Protein AF-A0A914DX89-F1 (afdb_monomer)

Secondary structure (DSSP, 8-state):
----------PPPP------TT--HHHHHHH-HHHHHHHHHHS-PPP-TT---SSSSHHHHHHHHHHS---SSTTGGGSS-GGGS--HHHHHHHTT---EE--SSTT---EE-

Solvent-accessible surface area (backbone atoms only — not comparable to full-atom values): 7644 Å² total; per-residue (Å²): 136,84,81,77,83,73,87,63,85,73,77,76,79,91,83,85,87,84,85,74,82,95,66,48,75,72,50,43,58,72,78,37,45,69,59,53,52,47,42,39,70,76,66,62,52,79,83,74,79,88,74,71,79,79,46,80,68,63,64,46,36,51,43,30,68,43,36,72,44,81,76,88,48,89,70,72,70,78,78,68,63,67,90,82,50,63,37,52,60,55,57,43,35,77,73,72,43,82,36,76,55,82,62,94,55,100,79,56,72,71,52,77,94

Radius of gyration: 18.28 Å; Cα contacts (8 Å, |Δi|>4): 72; chains: 1; bounding box: 41×55×40 Å

Organism: NCBI:txid290746

Structure (mmCIF, N/CA/C/O backbone):
data_AF-A0A914DX89-F1
#
_entry.id   AF-A0A914DX89-F1
#
loop_
_atom_site.group_PDB
_atom_site.id
_atom_site.type_symbol
_atom_site.label_atom_id
_atom_site.label_alt_id
_atom_site.label_comp_id
_atom_site.label_asym_id
_atom_site.label_entity_id
_atom_site.label_seq_id
_atom_site.pdbx_PDB_ins_code
_atom_site.Cartn_x
_atom_site.Cartn_y
_atom_site.Cartn_z
_atom_site.occupancy
_atom_site.B_iso_or_equiv
_atom_site.auth_seq_id
_atom_site.auth_comp_id
_atom_site.auth_asym_id
_atom_site.auth_atom_id
_atom_site.pdbx_PDB_model_num
ATOM 1 N N . MET A 1 1 ? -17.507 -42.247 4.219 1.00 35.03 1 MET A N 1
ATOM 2 C CA . MET A 1 1 ? -17.898 -41.047 4.984 1.00 35.03 1 MET A CA 1
ATOM 3 C C . MET A 1 1 ? -17.889 -39.885 4.019 1.00 35.03 1 MET A C 1
ATOM 5 O O . MET A 1 1 ? -16.831 -39.470 3.568 1.00 35.03 1 MET A O 1
ATOM 9 N N . GLU A 1 2 ? -19.081 -39.493 3.596 1.00 36.00 2 GLU A N 1
ATOM 10 C CA . GLU A 1 2 ? -19.330 -38.434 2.627 1.00 36.00 2 GLU A CA 1
ATOM 11 C C . GLU A 1 2 ? -19.203 -37.090 3.350 1.00 36.00 2 GLU A C 1
ATOM 13 O O . GLU A 1 2 ? -19.932 -36.819 4.303 1.00 36.00 2 GLU A O 1
ATOM 18 N N . PHE A 1 3 ? -18.217 -36.280 2.960 1.00 43.34 3 PHE A N 1
ATOM 19 C CA . PHE A 1 3 ? -18.106 -34.915 3.457 1.00 43.34 3 PHE A CA 1
ATOM 20 C C . PHE A 1 3 ? -19.275 -34.117 2.885 1.00 43.34 3 PHE A C 1
ATOM 22 O O . PHE A 1 3 ? -19.366 -33.918 1.673 1.00 43.34 3 PHE A O 1
ATOM 29 N N . ALA A 1 4 ? -20.180 -33.697 3.768 1.00 45.47 4 ALA A N 1
ATOM 30 C CA . ALA A 1 4 ? -21.314 -32.856 3.433 1.00 45.47 4 ALA A CA 1
ATOM 31 C C . ALA A 1 4 ? -20.853 -31.648 2.604 1.00 45.47 4 ALA A C 1
ATOM 33 O O . ALA A 1 4 ? -20.049 -30.827 3.056 1.00 45.47 4 ALA A O 1
ATOM 34 N N . LYS A 1 5 ? -21.380 -31.539 1.381 1.00 47.34 5 LYS A N 1
ATOM 35 C CA . LYS A 1 5 ? -21.323 -30.323 0.569 1.00 47.34 5 LYS A CA 1
ATOM 36 C C . LYS A 1 5 ? -22.156 -29.254 1.273 1.00 47.34 5 LYS A C 1
ATOM 38 O O . LYS A 1 5 ? -23.342 -29.095 1.001 1.00 47.34 5 LYS A O 1
ATOM 43 N N . ASN A 1 6 ? -21.542 -28.546 2.214 1.00 43.38 6 ASN A N 1
ATOM 44 C CA . ASN A 1 6 ? -22.143 -27.359 2.794 1.00 43.38 6 ASN A CA 1
ATOM 45 C C . ASN A 1 6 ? -22.227 -26.284 1.704 1.00 43.38 6 ASN A C 1
ATOM 47 O O . ASN A 1 6 ? -21.221 -25.682 1.327 1.00 43.38 6 ASN A O 1
ATOM 51 N N . ASN A 1 7 ? -23.443 -26.069 1.200 1.00 47.25 7 ASN A N 1
ATOM 52 C CA . ASN A 1 7 ? -23.829 -24.989 0.294 1.00 47.25 7 ASN A CA 1
ATOM 53 C C . ASN A 1 7 ? -23.778 -23.629 1.011 1.00 47.25 7 ASN A C 1
ATOM 55 O O . ASN A 1 7 ? -24.796 -22.967 1.195 1.00 47.25 7 ASN A O 1
ATOM 59 N N . PHE A 1 8 ? -22.588 -23.194 1.416 1.00 56.44 8 PHE A N 1
ATOM 60 C CA . PHE A 1 8 ? -22.336 -21.776 1.623 1.00 56.44 8 PHE A CA 1
ATOM 61 C C . PHE A 1 8 ? -21.870 -21.221 0.282 1.00 56.44 8 PHE A C 1
ATOM 63 O O . PHE A 1 8 ? -20.781 -21.558 -0.183 1.00 56.44 8 PHE A O 1
ATOM 70 N N . THR A 1 9 ? -22.667 -20.361 -0.351 1.00 59.97 9 THR A N 1
ATOM 71 C CA . THR A 1 9 ? -22.122 -19.416 -1.331 1.00 59.97 9 THR A CA 1
ATOM 72 C C . THR A 1 9 ? -21.163 -18.518 -0.558 1.00 59.97 9 THR A C 1
ATOM 74 O O . THR A 1 9 ? -21.576 -17.552 0.082 1.00 59.97 9 THR A O 1
ATOM 77 N N . LYS A 1 10 ? -19.897 -18.933 -0.485 1.00 67.00 10 LYS A N 1
ATOM 78 C CA . LYS A 1 10 ? -18.864 -18.277 0.309 1.00 67.00 10 LYS A CA 1
ATOM 79 C C . LYS A 1 10 ? -18.666 -16.874 -0.257 1.00 67.00 10 LYS A C 1
ATOM 81 O O . LYS A 1 10 ? -18.061 -16.720 -1.312 1.00 67.00 10 LYS A O 1
ATOM 86 N N . HIS A 1 11 ? -19.218 -15.875 0.425 1.00 79.62 11 HIS A N 1
ATOM 87 C CA . HIS A 1 11 ? -19.004 -14.477 0.082 1.00 79.62 11 HIS A CA 1
ATOM 88 C C . HIS A 1 11 ? -17.498 -14.199 0.125 1.00 79.62 11 HIS A C 1
ATOM 90 O O . HIS A 1 11 ? -16.839 -14.479 1.131 1.00 79.62 11 HIS A O 1
ATOM 96 N N . LEU A 1 12 ? -16.946 -13.702 -0.980 1.00 86.06 12 LEU A N 1
ATOM 97 C CA . LEU A 1 12 ? -15.548 -13.292 -1.048 1.00 86.06 12 LEU A CA 1
ATOM 98 C C . LEU A 1 12 ? -15.366 -12.022 -0.199 1.00 86.06 12 LEU A C 1
ATOM 100 O O . LEU A 1 12 ? -16.215 -11.140 -0.272 1.00 86.06 12 LEU A O 1
ATOM 104 N N . PRO A 1 13 ? -14.334 -11.913 0.652 1.00 91.62 13 PRO A N 1
ATOM 105 C CA . PRO A 1 13 ? -14.149 -10.725 1.485 1.00 91.62 13 PRO A CA 1
ATOM 106 C C . PRO A 1 13 ? -13.772 -9.515 0.630 1.00 91.62 13 PRO A C 1
ATOM 108 O O . PRO A 1 13 ? -12.887 -9.642 -0.208 1.00 91.62 13 PRO A O 1
ATOM 111 N N . ASP A 1 14 ? -14.367 -8.349 0.870 1.00 92.75 14 ASP A N 1
ATOM 112 C CA . ASP A 1 14 ? -13.942 -7.117 0.201 1.00 92.75 14 ASP A CA 1
ATOM 113 C C . ASP A 1 14 ? -12.514 -6.742 0.624 1.00 92.75 14 ASP A C 1
ATOM 115 O O . ASP A 1 14 ? -12.170 -6.760 1.810 1.00 92.75 14 ASP A O 1
ATOM 119 N N . VAL A 1 15 ? -11.668 -6.416 -0.355 1.00 93.38 15 VAL A N 1
ATOM 120 C CA . VAL A 1 15 ? -10.255 -6.089 -0.133 1.00 93.38 15 VAL A CA 1
ATOM 121 C C . VAL A 1 15 ? -10.008 -4.635 -0.505 1.00 93.38 15 VAL A C 1
ATOM 123 O O . VAL A 1 15 ? -10.246 -4.220 -1.637 1.00 93.38 15 VAL A O 1
ATOM 126 N N . HIS A 1 16 ? -9.484 -3.866 0.449 1.00 92.62 16 HIS A N 1
ATOM 127 C CA . HIS A 1 16 ? -9.092 -2.477 0.241 1.00 92.62 16 HIS A CA 1
ATOM 128 C C . HIS A 1 16 ? -7.585 -2.324 0.410 1.00 92.62 16 HIS A C 1
ATOM 130 O O . HIS A 1 16 ? -7.027 -2.662 1.455 1.00 92.62 16 HIS A O 1
ATOM 136 N N . ILE A 1 17 ? -6.937 -1.774 -0.614 1.00 92.19 17 ILE A N 1
ATOM 137 C CA . ILE A 1 17 ? -5.519 -1.426 -0.595 1.00 92.19 17 ILE A CA 1
ATOM 138 C C . ILE A 1 17 ? -5.430 0.097 -0.558 1.00 92.19 17 ILE A C 1
ATOM 140 O O . ILE A 1 17 ? -5.874 0.771 -1.483 1.00 92.19 17 ILE A O 1
ATOM 144 N N . LEU A 1 18 ? -4.868 0.634 0.524 1.00 90.81 18 LEU A N 1
ATOM 145 C CA . LEU A 1 18 ? -4.635 2.066 0.695 1.00 90.81 18 LEU A CA 1
ATOM 146 C C . LEU A 1 18 ? -3.134 2.331 0.622 1.00 90.81 18 LEU A C 1
ATOM 148 O O . LEU A 1 18 ? -2.369 1.807 1.434 1.00 90.81 18 LEU A O 1
ATOM 152 N N . ILE A 1 19 ? -2.721 3.143 -0.348 1.00 89.56 19 ILE A N 1
ATOM 153 C CA . ILE A 1 19 ? -1.322 3.513 -0.553 1.00 89.56 19 ILE A CA 1
ATOM 154 C C . ILE A 1 19 ? -1.140 4.959 -0.108 1.00 89.56 19 ILE A C 1
ATOM 156 O O . ILE A 1 19 ? -1.837 5.854 -0.573 1.00 89.56 19 ILE A O 1
ATOM 160 N N . PHE A 1 20 ? -0.185 5.180 0.793 1.00 88.88 20 PHE A N 1
ATOM 161 C CA . PHE A 1 20 ? 0.242 6.516 1.188 1.00 88.88 20 PHE A CA 1
ATOM 162 C C . PHE A 1 20 ? 1.550 6.839 0.479 1.00 88.88 20 PHE A C 1
ATOM 164 O O . PHE A 1 20 ? 2.579 6.222 0.770 1.00 88.88 20 PHE A O 1
ATOM 171 N N . ASP A 1 21 ? 1.518 7.803 -0.436 1.00 86.38 21 ASP A N 1
ATOM 172 C CA . ASP A 1 21 ? 2.730 8.241 -1.110 1.00 86.38 21 ASP A CA 1
ATOM 173 C C . ASP A 1 21 ? 3.605 9.134 -0.210 1.00 86.38 21 ASP A C 1
ATOM 175 O O . ASP A 1 21 ? 3.122 9.888 0.638 1.00 86.38 21 ASP A O 1
ATOM 179 N N . SER A 1 22 ? 4.923 9.027 -0.402 1.00 87.00 22 SER A N 1
ATOM 180 C CA . SER A 1 22 ? 5.944 9.905 0.184 1.00 87.00 22 SER A CA 1
ATOM 181 C C . SER A 1 22 ? 6.007 9.933 1.721 1.00 87.00 22 SER A C 1
ATOM 183 O O . SER A 1 22 ? 6.583 10.848 2.316 1.00 87.00 22 SER A O 1
ATOM 185 N N . THR A 1 23 ? 5.492 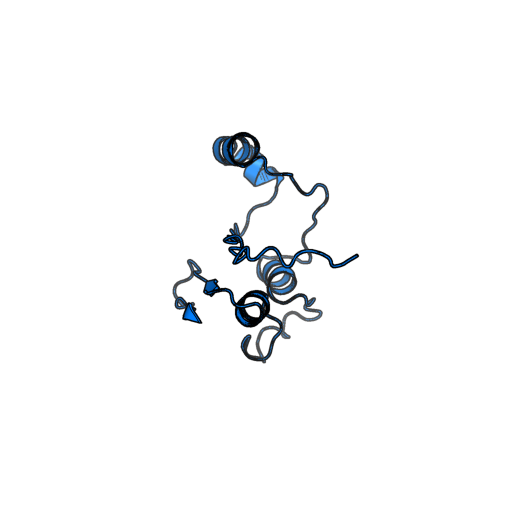8.896 2.389 1.00 88.38 23 THR A N 1
ATOM 186 C CA . THR A 1 23 ? 5.563 8.751 3.850 1.00 88.38 23 THR A CA 1
ATOM 187 C C . THR A 1 23 ? 6.463 7.596 4.288 1.00 88.38 23 THR A C 1
ATOM 189 O O . THR A 1 23 ? 6.561 6.558 3.637 1.00 88.38 23 THR A O 1
ATOM 192 N N . SER A 1 24 ? 7.128 7.766 5.432 1.00 89.06 24 SER A N 1
ATOM 193 C CA . SER A 1 24 ? 7.825 6.681 6.131 1.00 89.06 24 SER A CA 1
ATOM 194 C C . SER A 1 24 ? 7.005 6.236 7.335 1.00 89.06 24 SER A C 1
ATOM 196 O O . SER A 1 24 ? 6.241 7.028 7.887 1.00 89.06 24 SER A O 1
ATOM 198 N N . LEU A 1 25 ? 7.239 5.019 7.831 1.00 89.06 25 LEU A N 1
ATOM 199 C CA . LEU A 1 25 ? 6.601 4.550 9.064 1.00 89.06 25 LEU A CA 1
ATOM 200 C C . LEU A 1 25 ? 6.820 5.533 10.230 1.00 89.06 25 LEU A C 1
ATOM 202 O O . LEU A 1 25 ? 5.891 5.852 10.966 1.00 89.06 25 LEU A O 1
ATOM 206 N N . SER A 1 26 ? 8.037 6.074 10.361 1.00 90.81 26 SER A N 1
ATOM 207 C CA . SER A 1 26 ? 8.354 7.054 11.405 1.00 90.81 26 SER A CA 1
ATOM 208 C C . SER A 1 26 ? 7.603 8.378 11.223 1.00 90.81 26 SER A C 1
ATOM 210 O O . SER A 1 26 ? 7.176 8.977 12.206 1.00 90.81 26 SER A O 1
ATOM 212 N N . SER A 1 27 ? 7.432 8.826 9.975 1.00 92.12 27 SER A N 1
ATOM 213 C CA . SER A 1 27 ? 6.685 10.042 9.651 1.00 92.12 27 SER A CA 1
ATOM 214 C C . SER A 1 27 ? 5.214 9.851 9.992 1.00 92.12 27 SER A C 1
ATOM 216 O O . SER A 1 27 ? 4.665 10.673 10.714 1.00 92.12 27 SER A O 1
ATOM 218 N N . MET A 1 28 ? 4.620 8.727 9.579 1.00 91.69 28 MET A N 1
ATOM 219 C CA . MET A 1 28 ? 3.220 8.395 9.843 1.00 91.69 28 MET A CA 1
ATOM 220 C C . MET A 1 28 ? 2.904 8.356 11.344 1.00 91.69 28 MET A C 1
ATOM 222 O O . MET A 1 28 ? 1.915 8.948 11.767 1.00 91.69 28 MET A O 1
ATOM 226 N N . TYR A 1 29 ? 3.772 7.756 12.170 1.00 92.81 29 TYR A N 1
ATOM 227 C CA . TYR A 1 29 ? 3.591 7.768 13.628 1.00 92.81 29 TYR A CA 1
ATOM 228 C C . TYR A 1 29 ? 3.615 9.179 14.232 1.00 92.81 29 TYR A C 1
ATOM 230 O O . TYR A 1 29 ? 2.900 9.437 15.197 1.00 92.81 29 TYR A O 1
ATOM 238 N N . ARG A 1 30 ? 4.432 10.094 13.691 1.00 95.00 30 ARG A N 1
ATOM 239 C CA . ARG A 1 30 ? 4.556 11.460 14.226 1.00 95.00 30 ARG A CA 1
ATOM 240 C C . ARG A 1 30 ? 3.459 12.396 13.729 1.00 95.00 30 ARG A C 1
ATOM 242 O O . ARG A 1 30 ? 2.991 13.226 14.500 1.00 95.00 30 ARG A O 1
ATOM 249 N N . THR A 1 31 ? 3.077 12.302 12.457 1.00 96.56 31 THR A N 1
ATOM 250 C CA . THR A 1 31 ? 2.153 13.255 11.822 1.00 96.56 31 THR A CA 1
ATOM 251 C C . THR A 1 31 ? 0.705 12.779 11.828 1.00 96.56 31 THR A C 1
ATOM 253 O O . THR A 1 31 ? -0.202 13.608 11.808 1.00 96.56 31 THR A O 1
ATOM 256 N N . MET A 1 32 ? 0.469 11.465 11.893 1.00 94.94 32 MET A N 1
ATOM 257 C CA . MET A 1 32 ? -0.864 10.856 11.838 1.00 94.94 32 MET A CA 1
ATOM 258 C C . MET A 1 32 ? -1.132 9.888 13.010 1.00 94.94 32 MET A C 1
ATOM 260 O O . MET A 1 32 ? -1.645 8.788 12.786 1.00 94.94 32 MET A O 1
ATOM 264 N N . PRO A 1 33 ? -0.842 10.266 14.273 1.00 95.44 33 PRO A N 1
ATOM 265 C CA . PRO A 1 33 ? -0.981 9.357 15.414 1.00 95.44 33 PRO A CA 1
ATOM 266 C C . PRO A 1 33 ? -2.421 8.852 15.583 1.00 95.44 33 PRO A C 1
ATOM 268 O O . PRO A 1 33 ? -2.642 7.656 15.727 1.00 95.44 33 PRO A O 1
ATOM 271 N N . LYS A 1 34 ? -3.418 9.733 15.418 1.00 96.62 34 LYS A N 1
ATOM 272 C CA . LYS A 1 34 ? -4.841 9.364 15.518 1.00 96.62 34 LYS A CA 1
ATOM 273 C C . LYS A 1 34 ? -5.258 8.313 14.486 1.00 96.62 34 LYS A C 1
ATOM 275 O O . LYS A 1 34 ? -6.060 7.440 14.797 1.00 96.62 34 LYS A O 1
ATOM 280 N N . THR A 1 35 ? -4.727 8.396 13.266 1.00 94.31 35 THR A N 1
ATOM 281 C CA . THR A 1 35 ? -5.016 7.423 12.202 1.00 94.31 35 THR A CA 1
ATOM 282 C C . THR A 1 35 ? -4.414 6.068 12.540 1.00 94.31 35 THR A C 1
ATOM 284 O O . THR A 1 35 ? -5.078 5.045 12.397 1.00 94.31 35 THR A O 1
ATOM 287 N N . VAL A 1 36 ? -3.171 6.060 13.023 1.00 93.44 36 VAL A N 1
ATOM 288 C CA . VAL A 1 36 ? -2.486 4.840 13.455 1.00 93.44 36 VAL A CA 1
ATOM 289 C C . VAL A 1 36 ? -3.245 4.162 14.593 1.00 93.44 36 VAL A C 1
ATOM 291 O O . VAL A 1 36 ? -3.500 2.961 14.509 1.00 93.44 36 VAL A O 1
ATOM 294 N N . ASP A 1 37 ? -3.632 4.912 15.624 1.00 94.75 37 ASP A N 1
ATOM 295 C CA . ASP A 1 37 ? -4.356 4.367 16.776 1.00 94.75 37 ASP A CA 1
ATOM 296 C C . ASP A 1 37 ? -5.716 3.814 16.344 1.00 94.75 37 ASP A C 1
ATOM 298 O O . ASP A 1 37 ? -6.054 2.674 16.656 1.00 94.75 37 ASP A O 1
ATOM 302 N N . TYR A 1 38 ? -6.448 4.555 15.507 1.00 95.25 38 TYR A N 1
ATOM 303 C CA . TYR A 1 38 ? -7.726 4.104 14.960 1.00 95.25 38 TYR A CA 1
ATOM 304 C C . TYR A 1 38 ? -7.594 2.793 14.171 1.00 95.25 38 TYR A C 1
ATOM 306 O O . TYR A 1 38 ? -8.366 1.859 14.389 1.00 95.25 38 TYR A O 1
ATOM 314 N N . ILE A 1 39 ? -6.593 2.684 13.292 1.00 93.19 39 ILE A N 1
ATOM 315 C CA . ILE A 1 39 ? -6.362 1.476 12.490 1.00 93.19 39 ILE A CA 1
ATOM 316 C C . ILE A 1 39 ? -5.959 0.283 13.374 1.00 93.19 39 ILE A C 1
ATOM 318 O O . ILE A 1 39 ? -6.420 -0.839 13.158 1.00 93.19 39 ILE A O 1
ATOM 322 N N . ARG A 1 40 ? -5.147 0.510 14.410 1.00 91.50 40 ARG A N 1
ATOM 323 C CA . ARG A 1 40 ? -4.700 -0.553 15.323 1.00 91.50 40 ARG A CA 1
ATOM 324 C C . ARG A 1 40 ? -5.795 -1.017 16.276 1.00 91.50 40 AR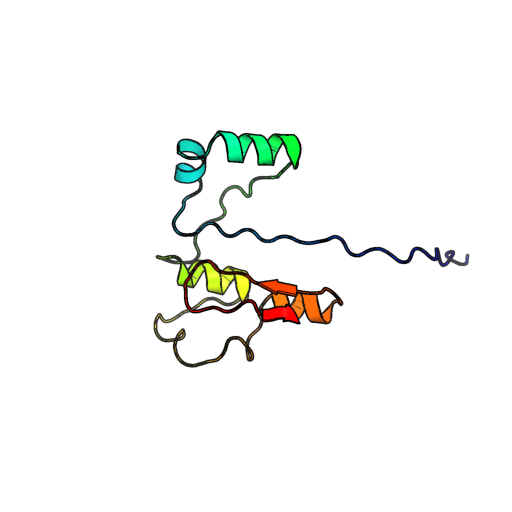G A C 1
ATOM 326 O O . ARG A 1 40 ? -5.899 -2.213 16.520 1.00 91.50 40 ARG A O 1
ATOM 333 N N . GLU A 1 41 ? -6.605 -0.105 16.800 1.00 94.81 41 GLU A N 1
ATOM 334 C CA . GLU A 1 41 ? -7.622 -0.428 17.804 1.00 94.81 41 GLU A CA 1
ATOM 335 C C . GLU A 1 41 ? -8.941 -0.884 17.182 1.00 94.81 41 GLU A C 1
ATOM 337 O O . GLU A 1 41 ? -9.551 -1.835 17.667 1.00 94.81 41 GLU A O 1
ATOM 342 N N . LYS A 1 42 ? -9.403 -0.218 16.114 1.00 94.88 42 LYS A N 1
ATOM 343 C CA . LYS A 1 42 ? -10.709 -0.516 15.504 1.00 94.88 42 LYS A CA 1
ATOM 344 C C . LYS A 1 42 ? -10.637 -1.616 14.463 1.00 94.88 42 LYS A C 1
ATOM 346 O O . LYS A 1 42 ? -11.517 -2.469 14.441 1.00 94.88 42 LYS A O 1
ATOM 351 N N . TYR A 1 43 ? -9.597 -1.611 13.634 1.00 91.19 43 TYR A N 1
ATOM 352 C CA . TYR A 1 43 ? -9.413 -2.623 12.591 1.00 91.19 43 TYR A CA 1
ATOM 353 C C . TYR A 1 43 ? -8.447 -3.738 12.996 1.00 91.19 43 TYR A C 1
ATOM 355 O O . TYR A 1 43 ? -8.182 -4.626 12.191 1.00 91.19 43 TYR A O 1
ATOM 363 N N . VAL A 1 44 ? -7.930 -3.715 14.233 1.00 94.19 44 VAL A N 1
ATOM 364 C CA . VAL A 1 44 ? -7.013 -4.740 14.771 1.00 94.19 44 VAL A CA 1
ATOM 365 C C . VAL A 1 44 ? -5.821 -4.968 13.827 1.00 94.19 44 VAL A C 1
ATOM 367 O O . VAL A 1 44 ? -5.369 -6.088 13.584 1.00 94.19 44 VAL A O 1
ATOM 370 N N . ALA A 1 45 ? -5.323 -3.880 13.232 1.00 91.81 45 ALA A N 1
ATOM 371 C CA . ALA A 1 45 ? -4.287 -3.964 12.218 1.00 91.81 45 ALA A CA 1
ATOM 372 C C . ALA A 1 45 ? -2.948 -4.407 12.813 1.00 91.81 45 ALA A C 1
ATOM 374 O O . ALA A 1 45 ? -2.472 -3.875 13.821 1.00 91.81 45 ALA A O 1
ATOM 375 N N . THR A 1 46 ? -2.298 -5.345 12.128 1.00 92.25 46 THR A N 1
ATOM 376 C CA . THR A 1 46 ? -0.975 -5.844 12.508 1.00 92.25 46 THR A CA 1
ATOM 377 C C . THR A 1 46 ? 0.108 -5.105 11.721 1.00 92.25 46 THR A C 1
ATOM 379 O O . THR A 1 46 ? 0.146 -5.218 10.496 1.00 92.25 46 THR A O 1
ATOM 382 N N . PRO A 1 47 ? 1.011 -4.353 12.379 1.00 88.69 47 PRO A N 1
ATOM 383 C CA . PRO A 1 47 ? 2.079 -3.658 11.676 1.00 88.69 47 PRO A CA 1
ATOM 384 C C . PRO A 1 47 ? 3.152 -4.644 11.202 1.00 88.69 47 PRO A C 1
ATOM 386 O O . PRO A 1 47 ? 3.703 -5.409 11.998 1.00 88.69 47 PRO A O 1
ATOM 389 N N . PHE A 1 48 ? 3.524 -4.561 9.926 1.00 90.06 48 PHE A N 1
ATOM 390 C CA . PHE A 1 48 ? 4.665 -5.298 9.388 1.00 90.06 48 PHE A CA 1
ATOM 391 C C . PHE A 1 48 ? 5.975 -4.628 9.809 1.00 90.06 48 PHE A C 1
ATOM 393 O O . PHE A 1 48 ? 6.436 -3.653 9.212 1.00 90.06 48 PHE A O 1
ATOM 400 N N . LYS A 1 49 ? 6.574 -5.138 10.887 1.00 86.88 49 LYS A N 1
ATOM 401 C CA . LYS A 1 49 ? 7.885 -4.674 11.352 1.00 86.88 49 LYS A CA 1
ATOM 402 C C . LYS A 1 49 ? 8.953 -5.031 10.317 1.00 86.88 49 LYS A C 1
ATOM 404 O O . LYS A 1 49 ? 8.932 -6.125 9.764 1.00 86.88 49 LYS A O 1
ATOM 409 N N . TYR A 1 50 ? 9.900 -4.118 10.105 1.00 87.69 50 TYR A N 1
ATOM 410 C CA . TYR A 1 50 ? 11.037 -4.295 9.190 1.00 87.69 50 TYR A CA 1
ATOM 411 C C . TYR A 1 50 ? 10.671 -4.425 7.702 1.00 87.69 50 TYR A C 1
ATOM 413 O O . TYR A 1 50 ? 11.499 -4.865 6.905 1.00 87.69 50 TYR A O 1
ATOM 421 N N . LEU A 1 51 ? 9.468 -3.997 7.307 1.00 89.69 51 LEU A N 1
ATOM 422 C CA . LEU A 1 51 ? 9.133 -3.827 5.898 1.00 89.69 51 LEU A CA 1
ATOM 423 C C . LEU A 1 51 ? 9.893 -2.614 5.345 1.00 89.69 51 LEU A C 1
ATOM 425 O O . LEU A 1 51 ? 9.588 -1.466 5.673 1.00 89.69 51 LEU A O 1
ATOM 429 N N . ASN A 1 52 ? 10.923 -2.885 4.547 1.00 89.06 52 ASN A N 1
ATOM 430 C CA . ASN A 1 52 ? 11.791 -1.867 3.970 1.00 89.06 52 ASN A CA 1
ATOM 431 C C . ASN A 1 52 ? 11.339 -1.474 2.564 1.00 89.06 52 ASN A C 1
ATOM 433 O O . ASN A 1 52 ? 10.729 -2.262 1.845 1.00 89.06 52 ASN A O 1
ATOM 437 N N . LYS A 1 53 ? 11.708 -0.254 2.161 1.00 88.88 53 LYS A N 1
ATOM 438 C CA . LYS A 1 53 ? 11.565 0.190 0.775 1.00 88.88 53 LYS A CA 1
ATOM 439 C C . LYS A 1 53 ? 12.435 -0.671 -0.147 1.00 88.88 53 LYS A C 1
ATOM 441 O O . LYS A 1 53 ? 13.580 -0.979 0.178 1.00 88.88 53 LYS A O 1
ATOM 446 N N . VAL A 1 54 ? 11.892 -0.991 -1.309 1.00 88.88 54 VAL A N 1
ATOM 447 C CA . VAL A 1 54 ? 12.552 -1.679 -2.417 1.00 88.88 54 VAL A CA 1
ATOM 448 C C . VAL A 1 54 ? 13.568 -0.764 -3.106 1.00 88.88 54 VAL A C 1
ATOM 450 O O . VAL A 1 54 ? 14.650 -1.205 -3.481 1.00 88.88 54 VAL A O 1
ATOM 453 N N . GLY A 1 55 ? 13.250 0.526 -3.239 1.00 87.31 55 GLY A N 1
ATOM 454 C CA . GLY A 1 55 ? 14.109 1.499 -3.915 1.00 87.31 55 GLY A CA 1
ATOM 455 C C . GLY A 1 55 ? 13.906 2.933 -3.438 1.00 87.31 55 GLY A C 1
ATOM 456 O O . GLY A 1 55 ? 13.086 3.216 -2.559 1.00 87.31 55 GLY A O 1
ATOM 457 N N . ILE A 1 56 ? 14.694 3.853 -3.999 1.00 83.88 56 ILE A N 1
ATOM 458 C CA . ILE A 1 56 ? 14.532 5.292 -3.767 1.00 83.88 56 ILE A CA 1
ATOM 459 C C . ILE A 1 56 ? 13.321 5.814 -4.556 1.00 83.88 56 ILE A C 1
ATOM 461 O O . ILE A 1 56 ? 13.066 5.344 -5.661 1.00 83.88 56 ILE A O 1
ATOM 465 N N . ASN A 1 57 ? 12.606 6.799 -4.006 1.00 85.19 57 ASN A N 1
ATOM 466 C CA . ASN A 1 57 ? 11.364 7.367 -4.554 1.00 85.19 57 ASN A CA 1
ATOM 467 C C . ASN A 1 57 ? 10.168 6.401 -4.547 1.00 85.19 57 ASN A C 1
ATOM 469 O O . ASN A 1 57 ? 10.274 5.236 -4.177 1.00 85.19 57 ASN A O 1
ATOM 473 N N . SER A 1 58 ? 9.002 6.897 -4.942 1.00 85.06 58 SER A N 1
ATOM 474 C CA . SER A 1 58 ? 7.731 6.171 -4.850 1.00 85.06 58 SER A CA 1
ATOM 475 C C . SER A 1 58 ? 7.604 5.053 -5.878 1.00 85.06 58 SER A C 1
ATOM 477 O O . SER A 1 58 ? 7.181 3.944 -5.555 1.00 85.06 58 SER A O 1
ATOM 479 N N . ARG A 1 59 ? 8.043 5.315 -7.115 1.00 81.50 59 ARG A N 1
ATOM 480 C CA . ARG A 1 59 ? 7.803 4.427 -8.263 1.00 81.50 59 ARG A CA 1
ATOM 481 C C . ARG A 1 59 ? 8.369 3.012 -8.092 1.00 81.50 59 ARG A C 1
ATOM 483 O O . ARG A 1 59 ? 7.596 2.078 -8.280 1.00 81.50 59 ARG A O 1
ATOM 490 N N . PRO A 1 60 ? 9.638 2.799 -7.682 1.00 86.19 60 PRO A N 1
ATOM 491 C CA . PRO A 1 60 ? 10.160 1.438 -7.519 1.00 86.19 60 PRO A CA 1
ATOM 492 C C . PRO A 1 60 ? 9.424 0.634 -6.442 1.00 86.19 60 PRO A C 1
ATOM 494 O O . PRO A 1 60 ? 9.322 -0.583 -6.546 1.00 86.19 60 PRO A O 1
ATOM 497 N N . ASN A 1 61 ? 8.893 1.312 -5.420 1.00 88.44 61 ASN A N 1
ATOM 498 C CA . ASN A 1 61 ? 8.132 0.680 -4.343 1.00 88.44 61 ASN A CA 1
ATOM 499 C C . ASN A 1 61 ? 6.715 0.311 -4.794 1.00 88.44 61 ASN A C 1
ATOM 501 O O . ASN A 1 61 ? 6.282 -0.815 -4.565 1.00 88.44 61 ASN A O 1
ATOM 505 N N . GLY A 1 62 ? 6.026 1.233 -5.474 1.00 87.12 62 GLY A N 1
ATOM 506 C CA . GLY A 1 62 ? 4.692 0.992 -6.025 1.00 87.12 62 GLY A CA 1
ATOM 507 C C . GLY A 1 62 ? 4.692 -0.120 -7.071 1.00 87.12 62 GLY A C 1
ATOM 508 O O . GLY A 1 62 ? 3.874 -1.027 -6.986 1.00 87.12 62 GLY A O 1
ATOM 509 N N . TYR A 1 63 ? 5.658 -0.112 -7.995 1.00 85.19 63 TYR A N 1
ATOM 510 C CA . TYR A 1 63 ? 5.777 -1.145 -9.031 1.00 85.19 63 T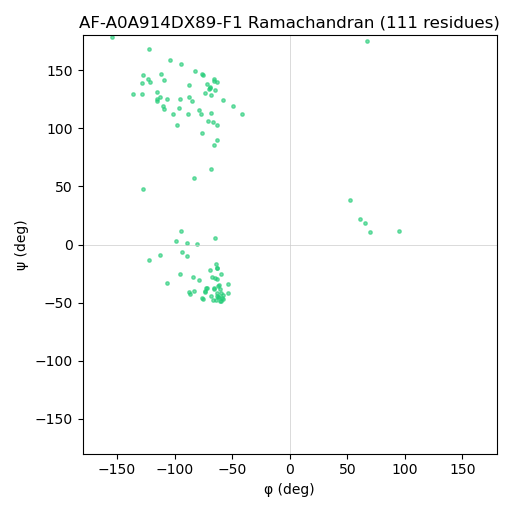YR A CA 1
ATOM 511 C C . TYR A 1 63 ? 6.068 -2.519 -8.428 1.00 85.19 63 TYR A C 1
ATOM 513 O O . TYR A 1 63 ? 5.386 -3.483 -8.755 1.00 85.19 63 TYR A O 1
ATOM 521 N N . ALA A 1 64 ? 7.029 -2.614 -7.507 1.00 88.50 64 ALA A N 1
ATOM 522 C CA . ALA A 1 64 ? 7.337 -3.889 -6.867 1.00 88.50 64 ALA A CA 1
ATOM 523 C C . ALA A 1 64 ? 6.156 -4.451 -6.068 1.00 88.50 64 ALA A C 1
ATOM 525 O O . ALA A 1 64 ? 5.954 -5.662 -6.053 1.00 88.50 64 ALA A O 1
ATOM 526 N N . PHE A 1 65 ? 5.366 -3.584 -5.433 1.00 90.62 65 PHE A N 1
ATOM 527 C CA . PHE A 1 65 ? 4.191 -3.993 -4.671 1.00 90.62 65 PHE A CA 1
ATOM 528 C C . PHE A 1 65 ? 3.003 -4.383 -5.562 1.00 90.62 65 PHE A C 1
ATOM 530 O O . PHE A 1 65 ? 2.387 -5.417 -5.330 1.00 90.62 65 PHE A O 1
ATOM 537 N N . LEU A 1 66 ? 2.682 -3.573 -6.575 1.00 89.00 66 LEU A N 1
ATOM 538 C CA . LEU A 1 66 ? 1.486 -3.753 -7.403 1.00 89.00 66 LEU A CA 1
ATOM 539 C C . LEU A 1 66 ? 1.674 -4.751 -8.546 1.00 89.00 66 LEU A C 1
ATOM 541 O O . LEU A 1 66 ? 0.690 -5.337 -8.985 1.00 89.00 66 LEU A O 1
ATOM 545 N N . LEU A 1 67 ? 2.904 -4.914 -9.037 1.00 87.56 67 LEU A N 1
ATOM 546 C CA . LEU A 1 67 ? 3.225 -5.735 -10.210 1.00 87.56 67 LEU A CA 1
ATOM 547 C C . LEU A 1 67 ? 4.048 -6.977 -9.838 1.00 87.56 67 LEU A C 1
ATOM 549 O O . LEU A 1 67 ? 4.311 -7.821 -10.685 1.00 87.56 6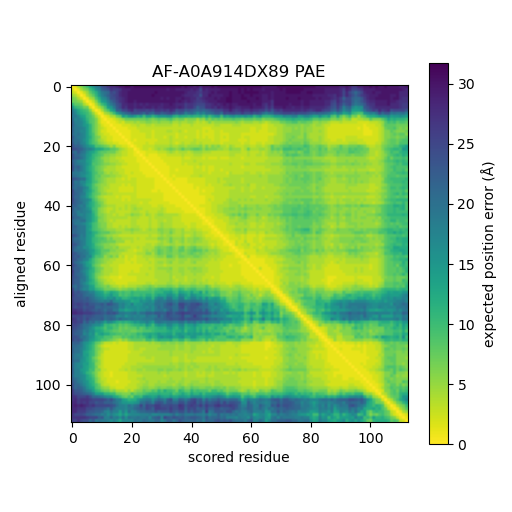7 LEU A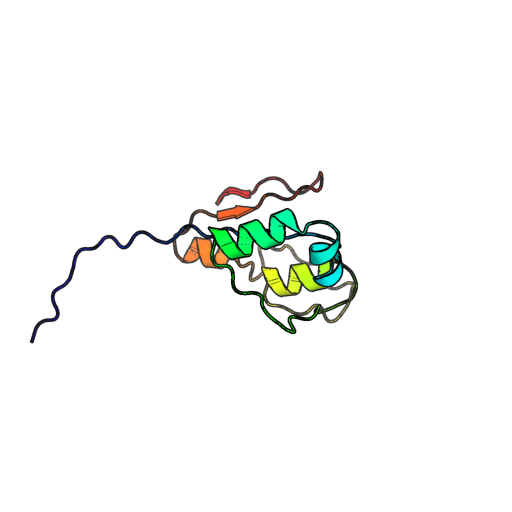 O 1
ATOM 553 N N . GLY A 1 68 ? 4.532 -7.077 -8.594 1.00 86.19 68 GLY A N 1
ATOM 554 C CA . GLY A 1 68 ? 5.334 -8.215 -8.130 1.00 86.19 68 GLY A CA 1
ATOM 555 C C . GLY A 1 68 ? 6.744 -8.311 -8.732 1.00 86.19 68 GLY A C 1
ATOM 556 O O . GLY A 1 68 ? 7.421 -9.321 -8.538 1.00 86.19 68 GLY A O 1
ATOM 557 N N . ARG A 1 69 ? 7.222 -7.278 -9.44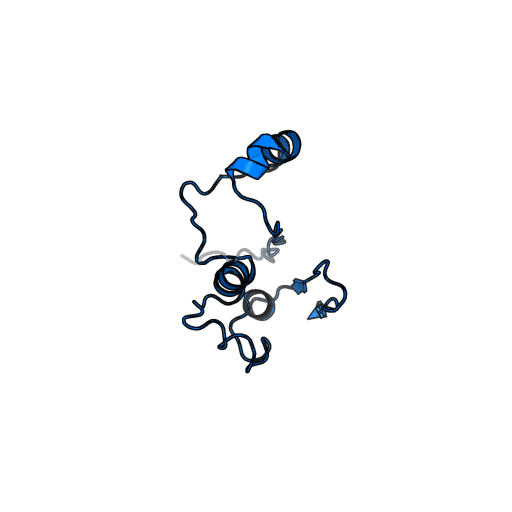3 1.00 79.12 69 ARG A N 1
ATOM 558 C CA . ARG A 1 69 ? 8.526 -7.273 -10.133 1.00 79.12 69 ARG A CA 1
ATOM 559 C C . ARG A 1 69 ? 9.439 -6.133 -9.687 1.00 79.12 69 ARG A C 1
ATOM 561 O O . ARG A 1 69 ? 9.002 -5.010 -9.452 1.00 79.12 69 ARG A O 1
ATOM 568 N N . PHE A 1 70 ? 10.737 -6.416 -9.601 1.00 72.94 70 PHE A N 1
ATOM 569 C CA . PHE A 1 70 ? 11.752 -5.411 -9.283 1.00 72.94 70 PHE A CA 1
ATOM 570 C C . PHE A 1 70 ? 12.244 -4.720 -10.555 1.00 72.94 70 PHE A C 1
ATOM 572 O O . PHE A 1 70 ? 12.725 -5.390 -11.468 1.00 72.94 70 PHE A O 1
ATOM 579 N N . LEU A 1 71 ? 12.206 -3.388 -10.581 1.00 70.31 71 LEU A N 1
ATOM 580 C CA . LEU A 1 71 ? 12.815 -2.604 -11.656 1.00 70.31 71 LEU A CA 1
ATOM 581 C C . LEU A 1 71 ? 14.329 -2.557 -11.452 1.00 70.31 71 LEU A C 1
ATOM 583 O O . LEU A 1 71 ? 14.810 -1.941 -10.497 1.00 70.31 71 LEU A O 1
ATOM 587 N N . ARG A 1 72 ? 15.093 -3.192 -12.346 1.00 65.31 72 ARG A N 1
ATOM 588 C CA . ARG A 1 72 ? 16.564 -3.165 -12.264 1.00 65.31 72 ARG A CA 1
ATOM 589 C C . ARG A 1 72 ? 17.132 -1.861 -12.808 1.00 65.31 72 ARG A C 1
ATOM 591 O O . ARG A 1 72 ? 18.172 -1.416 -12.328 1.00 65.31 72 ARG A O 1
ATOM 598 N N . HIS A 1 73 ? 16.447 -1.251 -13.777 1.00 66.12 73 HIS A N 1
ATOM 599 C CA . HIS A 1 73 ? 16.897 -0.024 -14.428 1.00 66.12 73 HIS A CA 1
ATOM 600 C C . HIS A 1 73 ? 15.795 1.047 -14.430 1.00 66.12 73 HIS A C 1
ATOM 602 O O . HIS A 1 73 ? 14.642 0.745 -14.725 1.00 66.12 73 HIS A O 1
ATOM 608 N N . PRO A 1 74 ? 16.130 2.325 -14.173 1.00 60.59 74 PRO A N 1
ATOM 609 C CA . PRO A 1 74 ? 15.137 3.400 -14.097 1.00 60.59 74 PRO A CA 1
ATOM 610 C C . PRO A 1 74 ? 14.374 3.655 -15.408 1.00 60.59 74 PRO A C 1
ATOM 612 O O . PRO A 1 74 ? 13.295 4.237 -15.376 1.00 60.59 74 PRO A O 1
ATOM 615 N N . LEU A 1 75 ? 14.919 3.224 -16.551 1.00 62.91 75 LEU A N 1
ATOM 616 C CA . LEU A 1 75 ? 14.313 3.386 -17.880 1.00 62.91 75 LEU A CA 1
ATOM 617 C C . LEU A 1 75 ? 13.376 2.237 -18.284 1.00 62.91 75 LEU A C 1
ATOM 619 O O . LEU A 1 75 ? 12.637 2.377 -19.253 1.00 62.91 75 LEU A O 1
ATOM 623 N N . GLU A 1 76 ? 13.357 1.138 -17.526 1.00 61.62 76 GLU A N 1
ATOM 624 C CA . GLU A 1 76 ? 12.462 -0.016 -17.736 1.00 61.62 76 GLU A CA 1
ATOM 625 C C . GLU A 1 76 ? 10.976 0.370 -17.553 1.00 61.62 76 GLU A C 1
ATOM 627 O O . GLU A 1 76 ? 10.076 -0.304 -18.032 1.00 61.62 76 GLU A O 1
ATOM 632 N N . TYR A 1 77 ? 10.730 1.521 -16.920 1.00 60.75 77 TYR A N 1
ATOM 633 C CA . TYR A 1 77 ? 9.420 2.130 -16.676 1.00 60.75 77 TYR A CA 1
ATOM 634 C C . TYR A 1 77 ? 8.693 2.633 -17.941 1.00 60.75 77 TYR A C 1
ATOM 636 O O . TYR A 1 77 ? 7.470 2.723 -17.932 1.00 60.75 77 TYR A O 1
ATOM 644 N N . CYS A 1 78 ? 9.411 3.014 -19.003 1.00 60.16 78 CYS A N 1
ATOM 645 C CA . CYS A 1 78 ? 8.831 3.825 -20.089 1.00 60.16 78 CYS A CA 1
ATOM 646 C C . CYS A 1 78 ? 8.279 3.036 -21.283 1.00 60.16 78 CYS A C 1
ATOM 648 O O . CYS A 1 78 ? 7.761 3.662 -22.207 1.00 60.16 78 CYS A O 1
ATOM 650 N N . ILE A 1 79 ? 8.468 1.718 -21.334 1.00 59.22 79 ILE A N 1
ATOM 651 C CA . ILE A 1 79 ? 8.396 0.998 -22.615 1.00 59.22 79 ILE A CA 1
ATOM 652 C C . ILE A 1 79 ? 7.116 0.163 -22.736 1.00 59.22 79 ILE A C 1
ATOM 654 O O . ILE A 1 79 ? 6.548 0.103 -23.824 1.00 59.22 79 ILE A O 1
ATOM 658 N N . ASP A 1 80 ? 6.601 -0.380 -21.630 1.00 64.56 80 ASP A N 1
ATOM 659 C CA . ASP A 1 80 ? 5.521 -1.366 -21.671 1.00 64.56 80 ASP A CA 1
ATOM 660 C C . ASP A 1 80 ? 4.269 -0.927 -20.903 1.00 64.56 80 ASP A C 1
ATOM 662 O O . ASP A 1 80 ? 4.338 -0.362 -19.810 1.00 64.56 80 ASP A O 1
ATOM 666 N N . SER A 1 81 ? 3.099 -1.222 -21.477 1.00 71.50 81 SER A N 1
ATOM 667 C CA . SER A 1 81 ? 1.809 -1.035 -20.807 1.00 71.50 81 SER A CA 1
ATOM 668 C C . SER A 1 81 ? 1.677 -1.972 -19.604 1.00 71.50 81 SER A C 1
ATOM 670 O O . SER A 1 81 ? 2.033 -3.147 -19.689 1.00 71.50 81 SER A O 1
ATOM 672 N N . VAL A 1 82 ? 1.063 -1.481 -18.523 1.00 72.94 82 VAL A N 1
ATOM 673 C CA . VAL A 1 82 ? 0.665 -2.297 -17.359 1.00 72.94 82 VAL A CA 1
ATOM 674 C C . VAL A 1 82 ? -0.316 -3.405 -17.756 1.00 72.94 82 VAL A C 1
ATOM 676 O O . VAL A 1 82 ? -0.360 -4.441 -17.106 1.00 72.94 82 VAL A O 1
ATOM 679 N N . ASP A 1 83 ? -1.069 -3.234 -18.847 1.00 74.12 83 ASP A N 1
ATOM 680 C CA . ASP A 1 83 ? -2.008 -4.256 -19.332 1.00 74.12 83 ASP A CA 1
ATOM 681 C C . ASP A 1 83 ? -1.296 -5.559 -19.765 1.00 74.12 83 ASP A C 1
ATOM 683 O O . ASP A 1 83 ? -1.920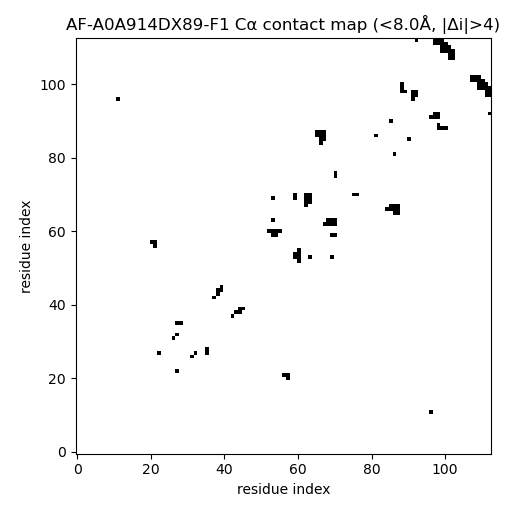 -6.617 -19.794 1.00 74.12 83 ASP A O 1
ATOM 687 N N . ASN A 1 84 ? 0.010 -5.498 -20.060 1.00 74.50 84 ASN A N 1
ATOM 688 C CA . ASN A 1 84 ? 0.839 -6.660 -20.397 1.00 74.50 84 ASN A CA 1
ATOM 689 C C . ASN A 1 84 ? 1.581 -7.241 -19.179 1.00 74.50 84 ASN A C 1
ATOM 691 O O . ASN A 1 84 ? 2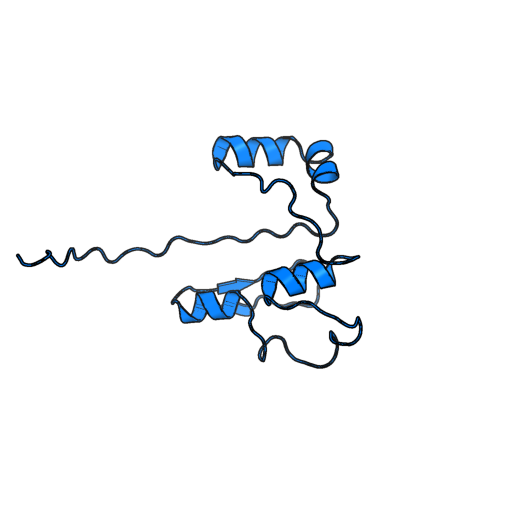.498 -8.046 -19.344 1.00 74.50 84 ASN A O 1
ATOM 695 N N . ASP A 1 85 ? 1.232 -6.808 -17.970 1.00 74.56 85 ASP A N 1
ATOM 696 C CA . ASP A 1 85 ? 1.984 -7.082 -16.753 1.00 74.56 85 ASP A CA 1
ATOM 697 C C . ASP A 1 85 ? 1.151 -7.788 -15.673 1.00 74.56 85 ASP A C 1
ATOM 699 O O . ASP A 1 85 ? -0.076 -7.874 -15.747 1.00 74.56 85 ASP A O 1
ATOM 703 N N . THR A 1 86 ? 1.823 -8.278 -14.633 1.00 82.94 86 THR A N 1
ATOM 704 C CA . THR A 1 86 ? 1.228 -8.988 -13.492 1.00 82.94 86 THR A CA 1
ATOM 705 C C . THR A 1 86 ? 0.676 -8.028 -12.441 1.00 82.94 86 THR A C 1
ATOM 707 O O . THR A 1 86 ? 1.079 -8.043 -11.280 1.00 82.94 86 THR A O 1
ATOM 710 N N . PHE A 1 87 ? -0.243 -7.148 -12.844 1.00 88.44 87 PHE A N 1
ATOM 711 C CA . PHE A 1 87 ? -0.906 -6.249 -11.904 1.00 88.44 87 PHE A CA 1
ATOM 712 C C . PHE A 1 87 ? -1.840 -7.017 -10.963 1.00 88.44 87 PHE A C 1
ATOM 714 O O . PHE A 1 87 ? -2.741 -7.726 -11.411 1.00 88.44 87 PHE A O 1
ATOM 721 N N . ILE A 1 88 ? -1.687 -6.800 -9.654 1.00 91.06 88 ILE A N 1
ATOM 722 C CA . ILE A 1 88 ? -2.470 -7.466 -8.604 1.00 91.06 88 ILE A CA 1
ATOM 723 C C . ILE A 1 88 ? -3.986 -7.331 -8.821 1.00 91.06 88 ILE A C 1
ATOM 725 O O . ILE A 1 88 ? -4.740 -8.264 -8.562 1.00 91.06 88 ILE A O 1
ATOM 729 N N . GLY A 1 89 ? -4.461 -6.206 -9.365 1.00 90.25 89 GLY A N 1
ATOM 730 C CA . GLY A 1 89 ? -5.882 -6.038 -9.679 1.00 90.25 89 GLY A CA 1
ATOM 731 C C . GLY A 1 89 ? -6.393 -6.990 -10.767 1.00 90.25 89 GLY A C 1
ATOM 732 O O . GLY A 1 89 ? -7.564 -7.363 -10.737 1.00 90.25 89 GLY A O 1
ATOM 733 N N . PHE A 1 90 ? -5.545 -7.426 -11.701 1.00 90.56 90 PHE A N 1
ATOM 734 C CA . PHE A 1 90 ? -5.920 -8.449 -12.679 1.00 90.56 90 PHE A CA 1
ATOM 735 C C . PHE A 1 90 ? -6.003 -9.830 -12.033 1.00 90.56 90 PHE A C 1
ATOM 737 O O . PHE A 1 90 ? -6.949 -10.558 -12.312 1.00 90.56 90 PHE A O 1
ATOM 744 N N . GLU A 1 91 ? -5.108 -10.151 -11.095 1.00 89.88 91 GLU A N 1
ATOM 745 C CA . GLU A 1 91 ? -5.180 -11.411 -10.342 1.00 89.88 91 GLU A CA 1
ATOM 746 C C . GLU A 1 91 ? -6.479 -11.511 -9.530 1.00 89.88 91 GLU A C 1
ATOM 748 O O . GLU A 1 91 ? -7.177 -12.522 -9.582 1.00 89.88 91 GLU A O 1
ATOM 753 N N . PHE A 1 92 ? -6.862 -10.438 -8.827 1.00 91.88 92 PHE A N 1
ATOM 754 C CA . PHE A 1 92 ? -8.140 -10.392 -8.110 1.00 91.88 92 PHE A CA 1
ATOM 755 C C . PHE A 1 92 ? -9.337 -10.484 -9.066 1.00 91.88 92 PHE A C 1
ATOM 757 O O . PHE A 1 92 ? -10.288 -11.213 -8.781 1.00 91.88 92 PHE A O 1
ATOM 764 N N . ARG A 1 93 ? -9.295 -9.801 -10.215 1.00 91.06 93 ARG A N 1
ATOM 765 C CA . ARG A 1 93 ? -10.350 -9.905 -11.234 1.00 91.06 93 ARG A CA 1
ATOM 766 C C . ARG A 1 93 ? -10.531 -11.345 -11.713 1.00 91.06 93 ARG A C 1
ATOM 768 O O . ARG A 1 93 ? -11.656 -11.839 -11.753 1.00 91.06 93 ARG A O 1
ATOM 775 N N . ASP A 1 94 ? -9.435 -12.032 -12.016 1.00 91.31 94 ASP A N 1
ATOM 776 C CA . ASP A 1 94 ? -9.461 -13.407 -12.520 1.00 91.31 94 ASP A CA 1
ATOM 777 C C . ASP A 1 94 ? -9.922 -14.410 -11.434 1.00 91.31 94 ASP A C 1
ATOM 779 O O . ASP A 1 94 ? -10.473 -15.466 -11.748 1.00 91.31 94 ASP A O 1
ATOM 783 N N . LEU A 1 95 ? -9.802 -14.042 -10.150 1.00 91.31 95 LEU A N 1
ATOM 784 C CA . LEU A 1 95 ? -10.403 -14.746 -9.006 1.00 91.31 95 LEU A CA 1
ATOM 785 C C . LEU A 1 95 ? -11.898 -14.426 -8.782 1.00 91.31 95 LEU A C 1
ATOM 787 O O . LEU A 1 95 ? -12.508 -14.972 -7.859 1.00 91.31 95 LEU A O 1
ATOM 791 N N . GLY A 1 96 ? -12.503 -13.570 -9.612 1.00 91.56 96 GLY A N 1
ATOM 792 C CA . GLY A 1 96 ? -13.928 -13.228 -9.574 1.00 91.56 96 GLY A CA 1
ATOM 793 C C . GLY A 1 96 ? -14.277 -11.962 -8.784 1.00 91.56 96 GLY A C 1
ATOM 794 O O . GLY A 1 96 ? -15.456 -11.716 -8.521 1.00 91.56 96 GLY A O 1
ATOM 795 N N . TYR A 1 97 ? -13.285 -11.155 -8.398 1.00 92.31 97 TYR A N 1
ATOM 796 C CA . TYR A 1 97 ? -13.514 -9.863 -7.753 1.00 92.31 97 TYR A CA 1
ATOM 797 C C . TYR A 1 97 ? -13.815 -8.772 -8.779 1.00 92.31 97 TYR A C 1
ATOM 799 O O . TYR A 1 97 ? -13.271 -8.766 -9.878 1.00 92.31 97 TYR A O 1
ATOM 807 N N . LYS A 1 98 ? -14.627 -7.787 -8.390 1.00 92.19 98 LYS A N 1
ATOM 808 C CA . LYS A 1 98 ? -14.704 -6.517 -9.121 1.00 92.19 98 LYS A CA 1
ATOM 809 C C . LYS A 1 98 ? -13.590 -5.622 -8.619 1.00 92.19 98 LYS A C 1
ATOM 811 O O . LYS A 1 98 ? -13.519 -5.370 -7.414 1.00 92.19 98 LYS A O 1
ATOM 816 N N . THR A 1 99 ? -12.735 -5.148 -9.514 1.00 90.88 99 THR A N 1
ATOM 817 C CA . THR A 1 99 ? -11.580 -4.342 -9.117 1.00 90.88 99 THR A CA 1
ATOM 818 C C . THR A 1 99 ? -11.756 -2.890 -9.532 1.00 90.88 99 THR A C 1
ATOM 820 O O . THR A 1 99 ? -12.321 -2.562 -10.575 1.00 90.88 99 THR A O 1
ATOM 823 N N . LEU A 1 100 ? -11.314 -1.998 -8.649 1.00 89.88 100 LEU A N 1
ATOM 824 C CA . LEU A 1 100 ? -11.300 -0.562 -8.870 1.00 89.88 100 LEU A CA 1
ATOM 825 C C . LEU A 1 100 ? -9.964 -0.028 -8.373 1.00 89.88 100 LEU A C 1
ATOM 827 O O . LEU A 1 100 ? -9.580 -0.273 -7.230 1.00 89.88 100 LEU A O 1
ATOM 831 N N . MET A 1 101 ? -9.297 0.742 -9.225 1.00 85.81 101 MET A N 1
ATOM 832 C CA . MET A 1 101 ? -8.153 1.554 -8.839 1.00 85.81 101 MET A CA 1
ATOM 833 C C . MET A 1 101 ? -8.517 3.025 -9.011 1.00 85.81 101 MET A C 1
ATOM 835 O O . MET A 1 101 ? -9.051 3.420 -10.048 1.00 85.81 101 MET A O 1
ATOM 839 N N . SER A 1 102 ? -8.239 3.819 -7.982 1.00 85.12 102 SER A N 1
ATOM 840 C CA . SER A 1 102 ? -8.361 5.272 -8.005 1.00 85.12 102 SER A CA 1
ATOM 841 C C . SER A 1 102 ? -7.048 5.850 -7.512 1.00 85.12 102 SER A C 1
ATOM 843 O O . SER A 1 102 ? -6.566 5.456 -6.452 1.00 85.12 102 SER A O 1
ATOM 845 N N . GLU A 1 103 ? -6.498 6.779 -8.274 1.00 78.19 103 GLU A N 1
ATOM 846 C CA . GLU A 1 103 ? -5.240 7.450 -7.979 1.00 78.19 103 GLU A CA 1
ATOM 847 C C . GLU A 1 103 ? -5.482 8.968 -8.033 1.00 78.19 103 GLU A C 1
ATOM 849 O O . GLU A 1 103 ? -6.413 9.430 -8.701 1.00 78.19 103 GLU A O 1
ATOM 854 N N . ASP A 1 104 ? -4.780 9.726 -7.188 1.00 72.88 104 ASP A N 1
ATOM 855 C CA . ASP A 1 104 ? -5.028 11.156 -6.966 1.00 72.88 104 ASP A CA 1
ATOM 856 C C . ASP A 1 104 ? -4.239 12.064 -7.922 1.00 72.88 104 ASP A C 1
ATOM 858 O O . ASP A 1 104 ? -4.373 13.292 -7.866 1.00 72.88 104 ASP A O 1
ATOM 862 N N . TRP A 1 105 ? -3.466 11.487 -8.844 1.00 66.81 105 TRP A N 1
ATOM 863 C CA . TRP A 1 105 ? -2.776 12.214 -9.892 1.00 66.81 105 TRP A CA 1
ATOM 864 C C . TRP A 1 105 ? -3.681 12.387 -11.108 1.00 66.81 105 TRP A C 1
ATOM 866 O O . TRP A 1 105 ? -4.393 11.497 -11.571 1.00 66.81 105 TRP A O 1
ATOM 876 N N . ALA A 1 106 ? -3.642 13.591 -11.673 1.00 49.69 106 ALA A N 1
ATOM 877 C CA . ALA A 1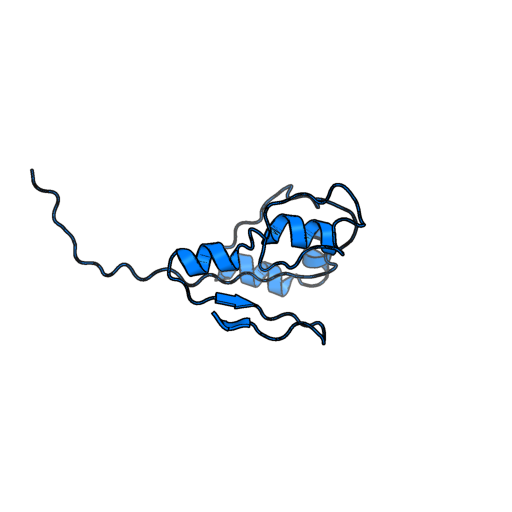 106 ? -4.632 14.100 -12.622 1.00 49.69 106 ALA A CA 1
ATOM 878 C C . ALA A 1 106 ? -4.720 13.368 -13.987 1.00 49.69 106 ALA A C 1
ATOM 880 O O . ALA A 1 106 ? -5.439 13.832 -14.874 1.00 49.69 106 ALA A O 1
ATOM 881 N N . LEU A 1 107 ? -3.993 12.263 -14.195 1.00 50.81 107 LEU A N 1
ATOM 882 C CA . LEU A 1 107 ? -3.904 11.559 -15.480 1.00 50.81 107 LEU A CA 1
ATOM 883 C C . LEU A 1 107 ? -4.325 10.081 -15.438 1.00 50.81 107 LEU A C 1
ATOM 885 O O . LEU A 1 107 ? -4.575 9.521 -16.509 1.00 50.81 107 LEU A O 1
ATOM 889 N N . GLU A 1 108 ? -4.484 9.460 -14.266 1.00 48.78 108 GLU A N 1
ATOM 890 C CA . GLU A 1 108 ? -4.923 8.063 -14.171 1.00 48.78 108 GLU A CA 1
ATOM 891 C C . GLU A 1 108 ? -6.429 7.986 -13.891 1.00 48.78 108 GLU A C 1
ATOM 893 O O . GLU A 1 108 ? -6.939 8.239 -12.803 1.00 48.78 108 GLU A O 1
ATOM 898 N N . LYS A 1 109 ? -7.187 7.674 -14.945 1.00 45.41 109 LYS A N 1
ATOM 899 C CA . LYS A 1 109 ? -8.640 7.505 -14.874 1.00 45.41 109 LYS A CA 1
ATOM 900 C C . LYS A 1 109 ? -8.973 6.210 -14.140 1.00 45.41 109 LYS A C 1
ATOM 902 O O . LYS A 1 109 ? -8.391 5.173 -14.451 1.00 45.41 109 LYS A O 1
ATOM 907 N N . MET A 1 110 ? -9.979 6.269 -13.264 1.00 45.84 110 MET A N 1
ATOM 908 C CA . MET A 1 110 ? -10.639 5.093 -12.688 1.00 45.84 110 MET A CA 1
ATOM 909 C C . MET A 1 110 ? -10.857 4.021 -13.764 1.00 45.84 110 MET A C 1
ATOM 911 O O . MET A 1 110 ? -11.641 4.221 -14.695 1.00 45.84 110 MET A O 1
ATOM 915 N N . LYS A 1 111 ? -10.157 2.890 -13.640 1.00 48.84 111 LYS A N 1
ATOM 916 C CA . LYS A 1 111 ? -10.418 1.690 -14.438 1.00 48.84 111 LYS A CA 1
ATOM 917 C C . LYS A 1 111 ? -11.330 0.774 -13.621 1.00 48.84 111 LYS A C 1
ATOM 919 O O . LYS A 1 111 ? -11.019 0.445 -12.478 1.00 48.84 111 LYS A O 1
ATOM 924 N N . TRP A 1 112 ? -12.460 0.407 -14.219 1.00 39.69 112 TRP A N 1
ATOM 925 C CA . TRP A 1 112 ? -13.418 -0.564 -13.694 1.00 39.69 112 TRP A CA 1
ATOM 926 C C . TRP A 1 112 ? -13.388 -1.783 -14.616 1.00 39.69 112 TRP A C 1
ATOM 928 O O . TRP A 1 112 ? -13.505 -1.616 -15.834 1.00 39.69 112 TRP A O 1
ATOM 938 N N . SER A 1 113 ? -13.194 -2.979 -14.059 1.00 50.31 113 SER A N 1
ATOM 939 C CA . SER A 1 113 ? -13.189 -4.245 -14.805 1.00 50.31 113 SER A CA 1
ATOM 940 C C . SER A 1 113 ? -13.815 -5.378 -14.013 1.00 50.31 113 SER A C 1
ATOM 942 O O . SER A 1 113 ? -13.667 -5.362 -12.768 1.00 50.31 113 SER A O 1
#

Foldseek 3Di:
DDDDPPPDPPDDDDDDDDDDFPDDPVRCCVPPVVVVCCCCPVVVDDDDPPPDALDPHDVQRCCCVQQVDGDPDPCVVPDDDCVVTRGPQVVVVVVPDWDWDDDPDPPDDIDTD

Sequence (113 aa):
MEFAKNNFTKHLPDVHILIFDSTSLSSMYRTMPKTVDYIREKYVATPFKYLNKVGINSRPNGYAFLLGRFLRHPLEYCIDSVDNDTFIGFEFRDLGYKTLMSEDWALEKMKWS

Mean predicted aligned error: 9.3 Å

InterPro domains:
  IPR004245 Protein of unknown function DUF229 [PF02995] (7-107)
  IPR004245 Protein of unknown function DUF229 [PTHR10974] (8-106)

pLDDT: mean 79.49, std 16.71, range [35.03, 96.62]